Protein AF-A0AAW0KMW0-F1 (afdb_monomer_lite)

pLDDT: mean 71.82, std 16.46, range [33.81, 89.88]

Secondary structure (DSSP, 8-state):
--TTHHHHHHHHHHHHHTSSS-------SS-----SEEEE---S-------S-GGGS-S---SEEEES-SS----SS------HHHHGGG--TTT-TTPPPPP-EEETTTEEE----

Organism: Quercus suber (NCBI:txid58331)

Structure (mmCIF, N/CA/C/O backbone):
data_AF-A0AAW0KMW0-F1
#
_entry.id   AF-A0AAW0KMW0-F1
#
loop_
_atom_site.group_PDB
_atom_site.id
_atom_site.type_symbol
_atom_site.label_atom_id
_atom_site.label_alt_id
_atom_site.label_comp_id
_atom_site.label_asym_id
_atom_site.label_entity_id
_atom_site.label_seq_id
_atom_site.pdbx_PDB_ins_code
_atom_site.Cartn_x
_atom_site.Cartn_y
_atom_site.Cartn_z
_atom_site.occupancy
_atom_site.B_iso_or_equiv
_atom_site.auth_seq_id
_atom_site.auth_comp_id
_atom_site.auth_asym_id
_atom_site.auth_atom_id
_atom_site.pdbx_PDB_model_num
ATOM 1 N N . MET A 1 1 ? 1.290 14.635 -15.127 1.00 43.41 1 MET A N 1
ATOM 2 C CA . MET A 1 1 ? 1.209 13.359 -14.383 1.00 43.41 1 MET A CA 1
ATOM 3 C C . MET A 1 1 ? 1.533 13.686 -12.934 1.00 43.41 1 MET A C 1
ATOM 5 O O . MET A 1 1 ? 2.589 14.258 -12.697 1.00 43.41 1 MET A O 1
ATOM 9 N N . GLN A 1 2 ? 0.582 13.519 -12.017 1.00 42.81 2 GLN A N 1
ATOM 10 C CA . GLN A 1 2 ? 0.572 14.221 -10.731 1.00 42.81 2 GLN A CA 1
ATOM 11 C C . GLN A 1 2 ? 0.735 13.212 -9.587 1.00 42.81 2 GLN A C 1
ATOM 13 O O . GLN A 1 2 ? -0.156 12.417 -9.337 1.00 42.81 2 GLN A O 1
ATOM 18 N N . TRP A 1 3 ? 1.871 13.248 -8.887 1.00 53.56 3 TRP A N 1
ATOM 19 C CA . TRP A 1 3 ? 2.194 12.393 -7.730 1.00 53.56 3 TRP A CA 1
ATOM 20 C C . TRP A 1 3 ? 1.376 12.722 -6.460 1.00 53.56 3 TRP A C 1
ATOM 22 O O . TRP A 1 3 ? 1.788 12.377 -5.357 1.00 53.56 3 TRP A O 1
ATOM 32 N N . GLN A 1 4 ? 0.259 13.449 -6.583 1.00 59.28 4 GLN A N 1
ATOM 33 C CA . GLN A 1 4 ? -0.483 14.008 -5.441 1.00 59.28 4 GLN A CA 1
ATOM 34 C C . GLN A 1 4 ? -1.456 13.008 -4.803 1.00 59.28 4 GLN A C 1
ATOM 36 O O . GLN A 1 4 ? -1.886 13.223 -3.672 1.00 59.28 4 GLN A O 1
ATOM 41 N N . ASP A 1 5 ? -1.751 11.892 -5.474 1.00 73.31 5 ASP A N 1
ATOM 42 C CA . ASP A 1 5 ? -2.732 10.916 -4.986 1.00 73.31 5 ASP A CA 1
ATOM 43 C C . ASP A 1 5 ? -2.263 10.218 -3.701 1.00 73.31 5 ASP A C 1
ATOM 45 O O . ASP A 1 5 ? -3.065 9.947 -2.809 1.00 73.31 5 ASP A O 1
ATOM 49 N N . ILE A 1 6 ? -0.951 9.993 -3.560 1.00 81.56 6 ILE A N 1
ATOM 50 C CA . ILE A 1 6 ? -0.343 9.290 -2.420 1.00 81.56 6 ILE A CA 1
ATOM 51 C C . ILE A 1 6 ? -0.732 9.897 -1.063 1.00 81.56 6 ILE A C 1
ATOM 53 O O . ILE A 1 6 ? -0.955 9.168 -0.096 1.00 81.56 6 ILE A O 1
ATOM 57 N N . GLU A 1 7 ? -0.851 11.222 -0.986 1.00 84.62 7 GLU A N 1
ATOM 58 C CA . GLU A 1 7 ? -1.141 11.914 0.269 1.00 84.62 7 GLU A CA 1
ATOM 59 C C . GLU A 1 7 ? -2.607 11.756 0.681 1.00 84.62 7 GLU A C 1
ATOM 61 O O . GLU A 1 7 ? -2.915 11.646 1.871 1.00 84.62 7 GLU A O 1
ATOM 66 N N . ALA A 1 8 ? -3.512 11.639 -0.295 1.00 86.19 8 ALA A N 1
ATOM 67 C CA . ALA A 1 8 ? -4.909 11.317 -0.036 1.00 86.19 8 ALA A CA 1
ATOM 68 C C . ALA A 1 8 ? -5.046 9.903 0.550 1.00 86.19 8 ALA A C 1
ATOM 70 O O . ALA A 1 8 ? -5.760 9.722 1.537 1.00 86.19 8 ALA A O 1
ATOM 71 N N . PHE A 1 9 ? -4.306 8.922 0.016 1.00 84.88 9 PHE A N 1
ATOM 72 C CA . PHE A 1 9 ? -4.285 7.558 0.557 1.00 84.88 9 PHE A CA 1
ATOM 73 C C . PHE A 1 9 ? -3.720 7.503 1.982 1.00 84.88 9 PHE A C 1
ATOM 75 O O . PHE A 1 9 ? -4.321 6.870 2.850 1.00 84.88 9 PHE A O 1
ATOM 82 N N . ARG A 1 10 ? -2.611 8.206 2.255 1.00 87.19 10 ARG A N 1
ATOM 83 C CA . ARG A 1 10 ? -2.026 8.298 3.608 1.00 87.19 10 ARG A CA 1
ATOM 84 C C . ARG A 1 10 ? -2.982 8.947 4.600 1.00 87.19 10 ARG A C 1
ATOM 86 O O . ARG A 1 10 ? -3.183 8.429 5.696 1.00 87.19 10 ARG A O 1
ATOM 93 N N . THR A 1 11 ? -3.603 10.055 4.203 1.00 89.44 11 THR A N 1
ATOM 94 C CA . THR A 1 11 ? -4.569 10.771 5.042 1.00 89.44 11 THR A CA 1
ATOM 95 C C . THR A 1 11 ? -5.793 9.909 5.339 1.00 89.44 11 THR A C 1
ATOM 97 O O . THR A 1 11 ? -6.242 9.854 6.484 1.00 89.44 11 THR A O 1
ATOM 100 N N . ALA A 1 12 ? -6.328 9.218 4.330 1.00 89.38 12 ALA A N 1
ATOM 101 C CA . ALA A 1 12 ? -7.461 8.316 4.498 1.00 89.38 12 ALA A CA 1
ATOM 102 C C . ALA A 1 12 ? -7.120 7.147 5.433 1.00 89.38 12 ALA A C 1
ATOM 104 O O . ALA A 1 12 ? -7.901 6.850 6.336 1.00 89.38 12 ALA A O 1
ATOM 105 N N . TRP A 1 13 ? -5.936 6.542 5.279 1.00 89.88 13 TRP A N 1
ATOM 106 C CA . TRP A 1 13 ? -5.471 5.479 6.171 1.00 89.88 13 TRP A CA 1
ATOM 107 C C . TRP A 1 13 ? -5.318 5.958 7.609 1.00 89.88 13 TRP A C 1
ATOM 109 O O . TRP A 1 13 ? -5.844 5.327 8.518 1.00 89.88 13 TRP A O 1
ATOM 119 N N . LYS A 1 14 ? -4.664 7.106 7.823 1.00 88.69 14 LYS A N 1
ATOM 120 C CA . LYS A 1 14 ? -4.492 7.690 9.158 1.00 88.69 14 LYS A CA 1
ATOM 121 C C . LYS A 1 14 ? -5.836 7.895 9.858 1.00 88.69 14 LYS A C 1
ATOM 123 O O . LYS A 1 14 ? -5.998 7.462 10.991 1.00 88.69 14 LYS A O 1
ATOM 128 N N . LYS A 1 15 ? -6.818 8.482 9.167 1.00 89.44 15 LYS A N 1
ATOM 129 C CA . LYS A 1 15 ? -8.168 8.679 9.720 1.00 89.44 15 LYS A CA 1
ATOM 130 C C . LYS A 1 15 ? -8.869 7.363 10.037 1.00 89.44 15 LYS A C 1
ATOM 132 O O . LYS A 1 15 ? -9.544 7.269 11.059 1.00 89.44 15 LYS A O 1
ATOM 137 N N . ALA A 1 16 ? -8.717 6.357 9.177 1.00 87.31 16 ALA A N 1
ATOM 138 C CA . ALA A 1 16 ? -9.262 5.032 9.445 1.00 87.31 16 ALA A CA 1
ATOM 139 C C . ALA A 1 16 ? -8.612 4.403 10.684 1.00 87.31 16 ALA A C 1
ATOM 141 O O . ALA A 1 16 ? -9.299 3.813 11.508 1.00 87.31 16 ALA A O 1
ATOM 142 N N . CYS A 1 17 ? -7.309 4.605 10.846 1.00 84.69 17 CYS A N 1
ATOM 143 C CA . CYS A 1 17 ? -6.532 4.095 11.963 1.00 84.69 17 CYS A CA 1
ATOM 144 C C . CYS A 1 17 ? -6.852 4.815 13.287 1.00 84.69 17 CYS A C 1
ATOM 146 O O . CYS A 1 17 ? -6.802 4.208 14.341 1.00 84.69 17 CYS A O 1
ATOM 148 N N . GLU A 1 18 ? -7.234 6.093 13.250 1.00 85.69 18 GLU A N 1
ATOM 149 C CA . GLU A 1 18 ? -7.681 6.859 14.427 1.00 85.69 18 GLU A CA 1
ATOM 150 C C . GLU A 1 18 ? -9.153 6.600 14.800 1.00 85.69 18 GLU A C 1
ATOM 152 O O . GLU A 1 18 ? -9.634 7.069 15.833 1.00 85.69 18 GLU A O 1
ATOM 157 N N . SER A 1 19 ? -9.893 5.881 13.955 1.00 85.38 19 SER A N 1
ATOM 158 C CA . SER A 1 19 ? -11.307 5.591 14.178 1.00 85.38 19 SER A CA 1
ATOM 159 C C . SER A 1 19 ? -11.492 4.359 15.065 1.00 85.38 19 SER A C 1
ATOM 161 O O . SER A 1 19 ? -10.663 3.451 15.107 1.00 85.38 19 SER A O 1
ATOM 163 N N . SER A 1 20 ? -12.612 4.310 15.782 1.00 81.69 20 SER A N 1
ATOM 164 C CA . SER A 1 20 ? -12.999 3.145 16.573 1.00 81.69 20 SER A CA 1
ATOM 165 C C . SER A 1 20 ? -13.891 2.195 15.768 1.00 81.69 20 SER A C 1
ATOM 167 O O . SER A 1 20 ? -14.747 2.619 14.991 1.00 81.69 20 SER A O 1
ATOM 169 N N . GLY A 1 21 ? -13.720 0.890 15.989 1.00 79.75 21 GLY A N 1
ATOM 170 C CA . GLY A 1 21 ? -14.528 -0.146 15.343 1.00 79.75 21 GLY A CA 1
ATOM 171 C C . GLY A 1 21 ? -14.083 -0.492 13.918 1.00 79.75 21 GLY A C 1
ATOM 172 O O . GLY A 1 21 ? -12.938 -0.271 13.533 1.00 79.75 21 GLY A O 1
ATOM 173 N N . SER A 1 22 ? -14.987 -1.105 13.151 1.00 81.06 22 SER A N 1
ATOM 174 C CA . SER A 1 22 ? -14.722 -1.505 11.765 1.00 81.06 22 SER A CA 1
ATOM 175 C C . SER A 1 22 ? -14.829 -0.300 10.829 1.00 81.06 22 SER A C 1
ATOM 177 O O . SER A 1 22 ? -15.840 0.404 10.835 1.00 81.06 22 SER A O 1
ATOM 179 N N . VAL A 1 23 ? -13.794 -0.075 10.017 1.00 85.12 23 VAL A N 1
ATOM 180 C CA . VAL A 1 23 ? -13.708 1.060 9.091 1.00 85.12 23 VAL A CA 1
ATOM 181 C C . VAL A 1 23 ? -13.534 0.565 7.665 1.00 85.12 23 VAL A C 1
ATOM 183 O O . VAL A 1 23 ? -12.687 -0.282 7.392 1.00 85.12 23 VAL A O 1
ATOM 186 N N . ASN A 1 24 ? -14.293 1.158 6.743 1.00 85.44 24 ASN A N 1
ATOM 187 C CA . ASN A 1 24 ? -14.159 0.918 5.311 1.00 85.44 24 ASN A CA 1
ATOM 188 C C . ASN A 1 24 ? -13.488 2.118 4.636 1.00 85.44 24 ASN A C 1
ATOM 190 O O . ASN A 1 24 ? -14.037 3.221 4.633 1.00 85.44 24 ASN A O 1
ATOM 194 N N . LEU A 1 25 ? -12.326 1.893 4.022 1.00 86.06 25 LEU A N 1
ATOM 195 C CA . LEU A 1 25 ? -11.663 2.870 3.160 1.00 86.06 25 LEU A CA 1
ATOM 196 C C . LEU A 1 25 ? -12.031 2.567 1.704 1.00 86.06 25 LEU A C 1
ATOM 198 O O . LEU A 1 25 ? -11.581 1.576 1.132 1.00 86.06 25 LEU A O 1
ATOM 202 N N . LEU A 1 26 ? -12.868 3.418 1.109 1.00 87.38 26 LEU A N 1
ATOM 203 C CA . LEU A 1 26 ? -13.301 3.270 -0.278 1.00 87.38 26 LEU A CA 1
ATOM 204 C C . LEU A 1 26 ? -12.348 4.006 -1.222 1.00 87.38 26 LEU A C 1
ATOM 206 O O . LEU A 1 26 ? -12.114 5.203 -1.061 1.00 87.38 26 LEU A O 1
ATOM 210 N N . ILE A 1 27 ? -11.865 3.305 -2.247 1.00 85.81 27 ILE A N 1
ATOM 211 C CA . ILE A 1 27 ? -11.132 3.901 -3.368 1.00 85.81 27 ILE A CA 1
ATOM 212 C C . ILE A 1 27 ? -12.135 4.109 -4.510 1.00 85.81 27 ILE A C 1
ATOM 214 O O . ILE A 1 27 ? -12.663 3.121 -5.031 1.00 85.81 27 ILE A O 1
ATOM 218 N N . PRO A 1 28 ? -12.449 5.359 -4.896 1.00 88.56 28 PRO A N 1
ATOM 219 C CA . PRO A 1 28 ? -13.352 5.616 -6.009 1.00 88.56 28 PRO A CA 1
ATOM 220 C C . PRO A 1 28 ? -12.809 5.057 -7.327 1.00 88.56 28 PRO A C 1
ATOM 222 O O . PRO A 1 28 ? -11.613 4.821 -7.489 1.00 88.56 28 PRO A O 1
ATOM 225 N N . LYS A 1 29 ? -13.695 4.874 -8.310 1.00 86.19 29 LYS A N 1
ATOM 226 C CA . LYS A 1 29 ? -13.280 4.477 -9.657 1.00 86.19 29 LYS A CA 1
ATOM 227 C C . LYS A 1 29 ? -12.378 5.560 -10.256 1.00 86.19 29 LYS A C 1
ATOM 229 O O . LYS A 1 29 ? -12.810 6.697 -10.429 1.00 86.19 29 LYS A O 1
ATOM 234 N N . GLY A 1 30 ? -11.164 5.178 -10.632 1.00 85.81 30 GLY A N 1
ATOM 235 C CA . GLY A 1 30 ? -10.182 6.072 -11.229 1.00 85.81 30 GLY A CA 1
ATOM 236 C C . GLY A 1 30 ? -8.855 5.366 -11.477 1.00 85.81 30 GLY A C 1
ATOM 237 O O . GLY A 1 30 ? -8.685 4.198 -11.129 1.00 85.81 30 GLY A O 1
ATOM 238 N N . THR A 1 31 ? -7.919 6.088 -12.085 1.00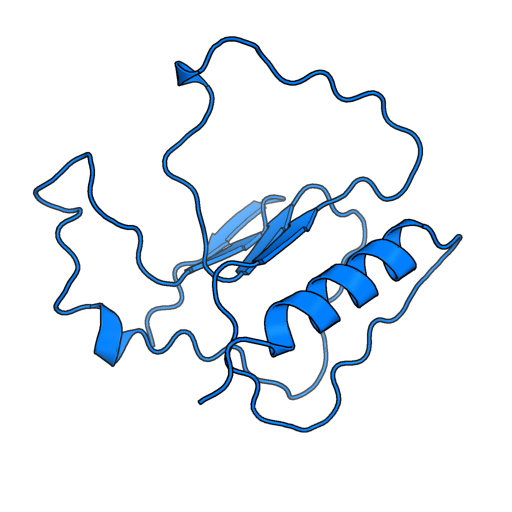 83.69 31 THR A N 1
ATOM 239 C CA . THR A 1 31 ? -6.529 5.654 -12.240 1.00 83.69 31 THR A CA 1
ATOM 240 C C . THR A 1 31 ? -5.663 6.581 -11.406 1.00 83.69 31 THR A C 1
ATOM 242 O O . THR A 1 31 ? -5.622 7.779 -11.675 1.00 83.69 31 THR A O 1
ATOM 245 N N . TYR A 1 32 ? -4.986 6.019 -10.409 1.00 81.88 32 TYR A N 1
ATOM 246 C CA . TYR A 1 32 ? -4.164 6.761 -9.457 1.00 81.88 32 TYR A CA 1
ATOM 247 C C . TYR A 1 32 ? -2.716 6.312 -9.602 1.00 81.88 32 TYR A C 1
ATOM 249 O O . TYR A 1 32 ? -2.428 5.116 -9.527 1.00 81.88 32 TYR A O 1
ATOM 257 N N . LEU A 1 33 ? -1.804 7.258 -9.820 1.00 78.06 33 LEU A N 1
ATOM 258 C CA . LEU A 1 33 ? -0.377 6.956 -9.891 1.00 78.06 33 LEU A CA 1
ATOM 259 C C . LEU A 1 33 ? 0.246 7.226 -8.523 1.00 78.06 33 LEU A C 1
ATOM 261 O O . LEU A 1 33 ? 0.475 8.375 -8.148 1.00 78.06 33 LEU A O 1
ATOM 265 N N . ILE A 1 34 ? 0.532 6.156 -7.787 1.00 78.56 34 ILE A N 1
ATOM 266 C CA . ILE A 1 34 ? 1.130 6.237 -6.454 1.00 78.56 34 ILE A CA 1
ATOM 267 C C . ILE A 1 34 ? 2.551 5.681 -6.454 1.00 78.56 34 ILE A C 1
ATOM 269 O O . ILE A 1 34 ? 2.857 4.704 -7.137 1.00 78.56 34 ILE A O 1
ATOM 273 N N . GLY A 1 35 ? 3.425 6.326 -5.683 1.00 75.81 35 GLY A N 1
ATOM 274 C CA . GLY A 1 35 ? 4.731 5.777 -5.326 1.00 75.81 35 GLY A CA 1
ATOM 275 C C . GLY A 1 35 ? 4.626 4.829 -4.131 1.00 75.81 35 GLY A C 1
ATOM 276 O O . GLY A 1 35 ? 3.554 4.313 -3.832 1.00 75.81 35 GLY A O 1
ATOM 277 N N . HIS A 1 36 ? 5.740 4.646 -3.426 1.00 79.75 36 HIS A N 1
ATOM 278 C CA . HIS A 1 36 ? 5.808 3.849 -2.201 1.00 79.75 36 HIS A CA 1
ATOM 279 C C . HIS A 1 36 ? 4.770 4.290 -1.148 1.00 79.75 36 HIS A C 1
ATOM 281 O O . HIS A 1 36 ? 4.774 5.450 -0.707 1.00 79.75 36 HIS A O 1
ATOM 287 N N . ILE A 1 37 ? 3.925 3.352 -0.709 1.00 80.12 37 ILE A N 1
ATOM 288 C CA . ILE A 1 37 ? 2.980 3.537 0.396 1.00 80.12 37 ILE A CA 1
ATOM 289 C C . ILE A 1 37 ? 3.032 2.385 1.393 1.00 80.12 37 ILE A C 1
ATOM 291 O O . ILE A 1 37 ? 3.103 1.219 1.016 1.00 80.12 37 ILE A O 1
ATOM 295 N N . GLN A 1 38 ? 2.915 2.736 2.673 1.00 84.06 38 GLN A N 1
ATOM 296 C CA . GLN A 1 38 ? 2.778 1.782 3.763 1.00 84.06 38 GLN A CA 1
ATOM 297 C C . GLN A 1 38 ? 1.486 2.065 4.527 1.00 84.06 38 GLN A C 1
ATOM 299 O O . GLN A 1 38 ? 1.240 3.184 4.981 1.00 84.06 38 GLN A O 1
ATOM 304 N N . PHE A 1 39 ? 0.673 1.029 4.658 1.00 84.69 39 PHE A N 1
ATOM 305 C CA . PHE A 1 39 ? -0.542 0.969 5.446 1.00 84.69 39 PHE A CA 1
ATOM 306 C C . PHE A 1 39 ? -0.233 0.142 6.693 1.00 84.69 39 PHE A C 1
ATOM 308 O O . PHE A 1 39 ? -0.334 -1.087 6.693 1.00 84.69 39 PHE A O 1
ATOM 315 N N . THR A 1 40 ? 0.240 0.817 7.739 1.00 82.56 40 THR A N 1
ATOM 316 C CA . THR A 1 40 ? 0.712 0.165 8.962 1.00 82.56 40 THR A CA 1
ATOM 317 C C . THR A 1 40 ? -0.298 0.273 10.097 1.00 82.56 40 THR A C 1
ATOM 319 O O . THR A 1 40 ? -0.958 1.301 10.265 1.00 82.56 40 THR A O 1
ATOM 322 N N . GLY A 1 41 ? -0.414 -0.809 10.864 1.00 76.06 41 GLY A N 1
ATOM 323 C CA . GLY A 1 41 ? -1.001 -0.844 12.199 1.00 76.06 41 GLY A CA 1
ATOM 324 C C . GLY A 1 41 ? 0.082 -1.044 13.276 1.00 76.06 41 GLY A C 1
ATOM 325 O O . GLY A 1 41 ? 1.274 -0.957 12.970 1.00 76.06 41 GLY A O 1
ATOM 326 N N . PRO A 1 42 ? -0.300 -1.320 14.537 1.00 73.00 42 PRO A N 1
ATOM 327 C CA . PRO A 1 42 ? -1.673 -1.443 15.028 1.00 73.00 42 PRO A CA 1
ATOM 328 C C . PRO A 1 42 ? -2.400 -0.094 15.065 1.00 73.00 42 PRO A C 1
ATOM 330 O O . PRO A 1 42 ? -1.806 0.936 15.374 1.00 73.00 42 PRO A O 1
ATOM 333 N N . CYS A 1 43 ? -3.707 -0.110 14.799 1.00 71.75 43 CYS A N 1
ATOM 334 C CA . CYS A 1 43 ? -4.535 1.094 14.740 1.00 71.75 43 CYS A CA 1
ATOM 335 C C . CYS A 1 43 ? -5.127 1.545 16.082 1.00 71.75 43 CYS A C 1
ATOM 337 O O . CYS A 1 43 ? -6.174 2.159 16.080 1.00 71.75 43 CYS A O 1
ATOM 339 N N . ASN A 1 44 ? -4.491 1.249 17.228 1.00 64.31 44 ASN A N 1
ATOM 340 C CA . ASN A 1 44 ? -4.733 1.913 18.526 1.00 64.31 44 ASN A CA 1
ATOM 341 C C . ASN A 1 44 ? -3.703 1.476 19.604 1.00 64.31 44 ASN A C 1
ATOM 343 O O . ASN A 1 44 ? -3.259 0.331 19.614 1.00 64.31 44 ASN A O 1
ATOM 347 N N . ASN A 1 45 ? -3.337 2.416 20.497 1.00 48.75 45 ASN A N 1
ATOM 348 C CA . ASN A 1 45 ? -2.506 2.346 21.725 1.00 48.75 45 ASN A CA 1
ATOM 349 C C . ASN A 1 45 ? -1.496 1.188 21.901 1.00 48.75 45 ASN A C 1
ATOM 351 O O . ASN A 1 45 ? -1.597 0.390 22.833 1.00 48.75 45 ASN A O 1
ATOM 355 N N . GLY A 1 46 ? -0.426 1.192 21.103 1.00 45.59 46 GLY A N 1
ATOM 356 C CA . GLY A 1 46 ? 0.810 0.462 21.401 1.00 45.59 46 GLY A CA 1
ATOM 357 C C . GLY A 1 46 ? 2.010 1.410 21.443 1.00 45.59 46 GLY A C 1
ATOM 358 O O . GLY A 1 46 ? 2.248 2.144 20.488 1.00 45.59 46 GLY A O 1
ATOM 359 N N . TYR A 1 47 ? 2.779 1.408 22.537 1.00 39.06 47 TYR A N 1
ATOM 360 C CA . TYR A 1 47 ? 4.069 2.104 22.594 1.00 39.06 47 TYR A CA 1
ATOM 361 C C . TYR A 1 47 ? 5.125 1.264 21.871 1.00 39.06 47 TYR A C 1
ATOM 363 O O . TYR A 1 47 ? 5.595 0.250 22.388 1.00 39.06 47 TYR A O 1
ATOM 371 N N . LEU A 1 48 ? 5.487 1.694 20.664 1.00 35.84 48 LEU A N 1
ATOM 372 C CA . LEU A 1 48 ? 6.526 1.084 19.840 1.00 35.84 48 LEU A CA 1
ATOM 373 C C . LEU A 1 48 ? 7.784 1.949 19.914 1.00 35.84 48 LEU A C 1
ATOM 375 O O . LEU A 1 48 ? 7.796 3.097 19.472 1.00 35.84 48 LEU A O 1
ATOM 379 N N . LYS A 1 49 ? 8.854 1.394 20.487 1.00 34.62 49 LYS A N 1
ATOM 380 C CA . LYS A 1 49 ? 10.166 2.038 20.533 1.00 34.62 49 LYS A CA 1
ATOM 381 C C . LYS A 1 49 ? 11.034 1.460 19.426 1.00 34.62 49 LYS A C 1
ATOM 383 O O . LYS A 1 49 ? 11.386 0.283 19.458 1.00 34.62 49 LYS A O 1
ATOM 388 N N . ALA A 1 50 ? 11.356 2.298 18.448 1.00 33.84 50 ALA A N 1
ATOM 38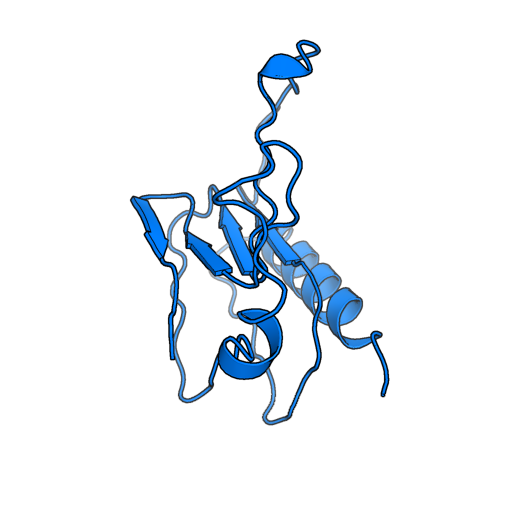9 C CA . ALA A 1 50 ? 12.245 1.940 17.359 1.00 33.84 50 ALA A CA 1
ATOM 390 C C . ALA A 1 50 ? 13.637 1.592 17.913 1.00 33.84 50 ALA A C 1
ATOM 392 O O . ALA A 1 50 ? 14.149 2.265 18.813 1.00 33.84 50 ALA A O 1
ATOM 393 N N . THR A 1 51 ? 14.245 0.530 17.392 1.00 39.25 51 THR A N 1
ATOM 394 C CA . THR A 1 51 ? 15.629 0.193 17.732 1.00 39.25 51 THR A CA 1
ATOM 395 C C . THR A 1 51 ? 16.575 1.260 17.173 1.00 39.25 51 THR A C 1
ATOM 397 O O . THR A 1 51 ? 16.391 1.729 16.048 1.00 39.25 51 THR A O 1
ATOM 400 N N . THR A 1 52 ? 17.590 1.649 17.950 1.00 43.62 52 THR A N 1
ATOM 401 C CA . THR A 1 52 ? 18.669 2.553 17.504 1.00 43.62 52 THR A CA 1
ATOM 402 C C . THR A 1 52 ? 19.737 1.831 16.684 1.00 43.62 52 THR A C 1
ATOM 404 O O . THR A 1 52 ? 20.663 2.457 16.178 1.00 43.62 52 THR A O 1
ATOM 407 N N . ASP A 1 53 ? 19.629 0.510 16.567 1.00 50.59 53 ASP A N 1
ATOM 408 C CA . ASP A 1 53 ? 20.496 -0.308 15.733 1.00 50.59 53 ASP A CA 1
ATOM 409 C C . ASP A 1 53 ? 20.031 -0.240 14.272 1.00 50.59 53 ASP A C 1
ATOM 411 O O . ASP A 1 53 ? 19.071 -0.900 13.870 1.00 50.59 53 ASP A O 1
ATOM 415 N N . LEU A 1 54 ? 20.720 0.585 13.481 1.00 43.41 54 LEU A N 1
ATOM 416 C CA . LEU A 1 54 ? 20.395 0.837 12.076 1.00 43.41 54 LEU A CA 1
ATOM 417 C C . LEU A 1 54 ? 20.602 -0.390 11.168 1.00 43.41 54 LEU A C 1
ATOM 419 O O . LEU A 1 54 ? 20.056 -0.414 10.071 1.00 43.41 54 LEU A O 1
ATOM 423 N N . SER A 1 55 ? 21.300 -1.438 11.627 1.00 52.47 55 SER A N 1
ATOM 424 C CA . SER A 1 55 ? 21.453 -2.704 10.887 1.00 52.47 55 SER A CA 1
ATOM 425 C C . SER A 1 55 ? 20.184 -3.568 10.874 1.00 52.47 55 SER A C 1
ATOM 427 O O . SER A 1 55 ? 20.078 -4.524 10.108 1.00 52.47 55 SER A O 1
ATOM 429 N N . LYS A 1 56 ? 19.209 -3.239 11.733 1.00 43.66 56 LYS A N 1
ATOM 430 C CA . LYS A 1 56 ? 17.933 -3.958 11.877 1.00 43.66 56 LYS A CA 1
ATOM 431 C C . LYS A 1 56 ? 16.880 -3.519 10.860 1.00 43.66 56 LYS A C 1
ATOM 433 O O . LYS A 1 56 ? 15.846 -4.17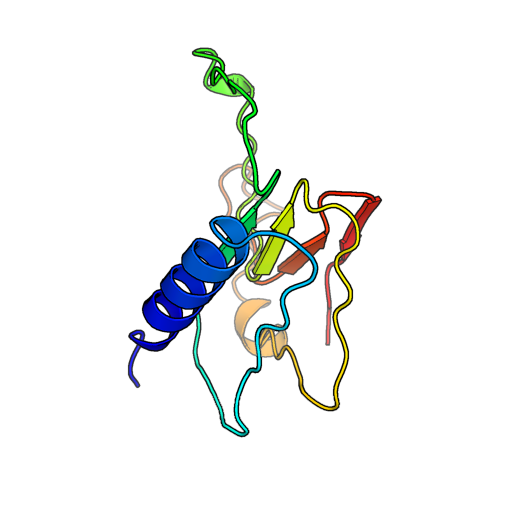3 10.746 1.00 43.66 56 LYS A O 1
ATOM 438 N N . TYR A 1 57 ? 17.126 -2.422 10.152 1.00 44.56 57 TYR A N 1
ATOM 439 C CA . TYR A 1 57 ? 16.283 -1.954 9.060 1.00 44.56 57 TYR A CA 1
ATOM 440 C C . TYR A 1 57 ? 16.802 -2.588 7.764 1.00 44.56 57 TYR A C 1
ATOM 442 O O . TYR A 1 57 ? 17.960 -2.402 7.401 1.00 44.56 57 TYR A O 1
ATOM 450 N N . GLY A 1 58 ? 15.967 -3.384 7.092 1.00 53.34 58 GLY A N 1
ATOM 451 C CA . GLY A 1 58 ? 16.300 -3.965 5.787 1.00 53.34 58 GLY A CA 1
ATOM 452 C C . GLY A 1 58 ? 16.063 -2.989 4.627 1.00 53.34 58 GLY A C 1
ATOM 453 O O . GLY A 1 58 ? 15.431 -1.951 4.799 1.00 53.34 58 GLY A O 1
ATOM 454 N N . PHE A 1 59 ? 16.488 -3.369 3.417 1.00 55.25 59 PHE A N 1
ATOM 455 C CA . PHE A 1 59 ? 16.244 -2.654 2.146 1.00 55.25 59 PHE A CA 1
ATOM 456 C C . PHE A 1 59 ? 14.766 -2.654 1.688 1.00 55.25 59 PHE A C 1
ATOM 458 O O . PHE A 1 59 ? 14.472 -2.449 0.514 1.00 55.25 59 PHE A O 1
ATOM 465 N N . SER A 1 60 ? 13.810 -2.930 2.576 1.00 56.97 60 SER A N 1
ATOM 466 C CA . SER A 1 60 ? 12.416 -3.186 2.221 1.00 56.97 60 SER A CA 1
ATOM 467 C C . SER A 1 60 ? 11.625 -1.889 2.071 1.00 56.97 60 SER A C 1
ATOM 469 O O . SER A 1 60 ? 11.162 -1.312 3.052 1.0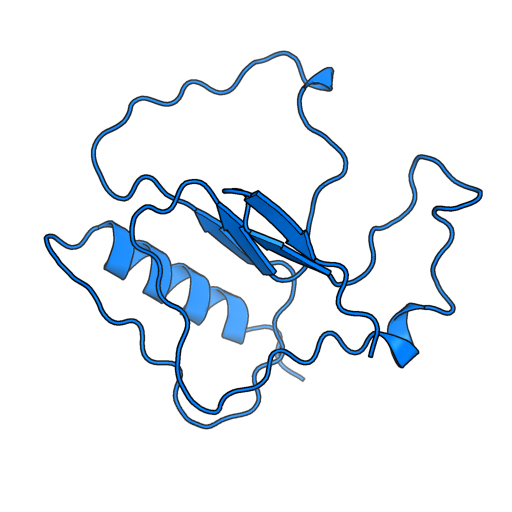0 56.97 60 SER A O 1
ATOM 471 N N . ALA A 1 61 ? 11.436 -1.467 0.828 1.00 57.69 61 ALA A N 1
ATOM 472 C CA . ALA A 1 61 ? 10.418 -0.498 0.456 1.00 57.69 61 ALA A CA 1
ATOM 473 C C . ALA A 1 61 ? 9.578 -1.116 -0.669 1.00 57.69 61 ALA A C 1
ATOM 475 O O . ALA A 1 61 ? 9.828 -0.882 -1.851 1.00 57.69 61 ALA A O 1
ATOM 476 N N . GLY A 1 62 ? 8.632 -1.987 -0.304 1.00 62.03 62 GLY A N 1
ATOM 477 C CA . GLY A 1 62 ? 7.651 -2.508 -1.258 1.00 62.03 62 GLY A CA 1
ATOM 478 C C . GLY A 1 62 ? 6.791 -1.364 -1.795 1.00 62.03 62 GLY A C 1
ATOM 479 O O . GLY A 1 62 ? 6.501 -0.419 -1.079 1.00 62.03 62 GLY A O 1
ATOM 480 N N . TRP A 1 63 ? 6.362 -1.411 -3.053 1.00 69.38 63 TRP A N 1
ATOM 481 C CA . TRP A 1 63 ? 5.542 -0.344 -3.644 1.00 69.38 63 TRP A CA 1
ATOM 482 C C . TRP A 1 63 ? 4.245 -0.096 -2.863 1.00 69.38 63 TRP A C 1
ATOM 484 O O . TRP A 1 63 ? 3.908 1.057 -2.593 1.00 69.38 63 TRP A O 1
ATOM 494 N N . VAL A 1 64 ? 3.569 -1.169 -2.449 1.00 76.38 64 VAL A N 1
ATOM 495 C CA . VAL A 1 64 ? 2.420 -1.115 -1.538 1.00 76.38 64 VAL A CA 1
ATOM 496 C C . VAL A 1 64 ? 2.644 -2.112 -0.415 1.00 76.38 64 VAL A C 1
ATOM 498 O O . VAL A 1 64 ? 2.806 -3.305 -0.669 1.00 76.38 64 VAL A O 1
ATOM 501 N N . GLU A 1 65 ? 2.618 -1.642 0.823 1.00 83.31 65 GLU A N 1
ATOM 502 C CA . GLU A 1 65 ? 2.811 -2.479 2.001 1.00 83.31 65 GLU A CA 1
ATOM 503 C C . GLU A 1 65 ? 1.615 -2.393 2.946 1.00 83.31 65 GLU A C 1
ATOM 505 O O . GLU A 1 65 ? 1.151 -1.303 3.269 1.00 83.31 65 GLU A O 1
ATOM 510 N N . PHE A 1 66 ? 1.152 -3.542 3.431 1.00 82.25 66 PHE A N 1
ATOM 511 C CA . PHE A 1 66 ? 0.218 -3.649 4.546 1.00 82.25 66 PHE A CA 1
ATOM 512 C C . PHE A 1 66 ? 0.913 -4.375 5.696 1.00 82.25 66 PHE A C 1
ATOM 514 O O . PHE A 1 66 ? 1.226 -5.564 5.577 1.00 82.25 66 PHE A O 1
ATOM 521 N N . GLY A 1 67 ? 1.174 -3.675 6.800 1.00 81.62 67 GLY A N 1
ATOM 522 C CA . GLY A 1 67 ? 1.999 -4.195 7.892 1.00 81.62 67 GLY A CA 1
ATOM 523 C C . GLY A 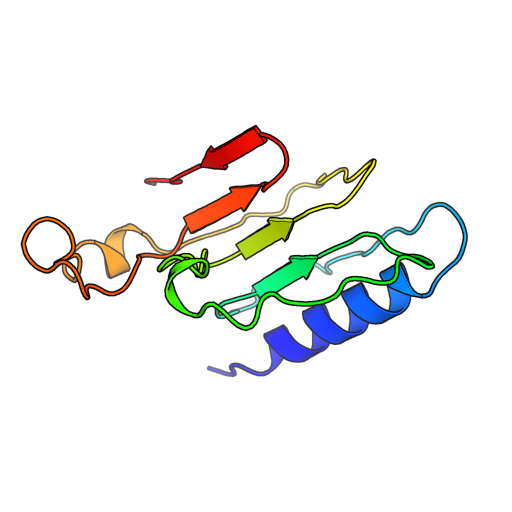1 67 ? 1.339 -4.081 9.256 1.00 81.62 67 GLY A C 1
ATOM 524 O O . GLY A 1 67 ? 0.787 -3.040 9.590 1.00 81.62 67 GLY A O 1
ATOM 525 N N . TRP A 1 68 ? 1.398 -5.152 10.054 1.00 76.75 68 TRP A N 1
ATOM 526 C CA . TRP A 1 68 ? 0.874 -5.179 11.432 1.00 76.75 68 TRP A CA 1
ATOM 527 C C . TRP A 1 68 ? -0.593 -4.719 11.559 1.00 76.75 68 TRP A C 1
ATOM 529 O O . TRP A 1 68 ? -0.988 -4.129 12.564 1.00 76.75 68 TRP A O 1
ATOM 539 N N . VAL A 1 69 ? -1.399 -4.981 10.525 1.00 77.75 69 VAL A N 1
ATOM 540 C CA . VAL A 1 69 ? -2.841 -4.706 10.505 1.00 77.75 69 VAL A CA 1
ATOM 541 C C . VAL A 1 69 ? -3.596 -5.995 10.812 1.00 77.75 69 VAL A C 1
ATOM 543 O O . VAL A 1 69 ? -3.439 -6.993 10.107 1.00 77.75 69 VAL A O 1
ATOM 546 N N . GLU A 1 70 ? -4.435 -5.972 11.842 1.00 75.44 70 GLU A N 1
ATOM 547 C CA . GLU A 1 70 ? -5.318 -7.085 12.191 1.00 75.44 70 GLU A CA 1
ATOM 548 C C . GLU A 1 70 ? -6.666 -6.947 11.469 1.00 75.44 70 GLU A C 1
ATOM 550 O O . GLU A 1 70 ? -7.225 -5.855 11.385 1.00 75.44 70 GLU A O 1
ATOM 555 N N . GLY A 1 71 ? -7.187 -8.048 10.918 1.00 77.00 71 GLY A N 1
ATOM 556 C CA . GLY A 1 71 ? -8.505 -8.061 10.271 1.00 77.00 71 GLY A CA 1
ATOM 557 C C . GLY A 1 71 ? -8.594 -7.303 8.938 1.00 77.00 71 GLY A C 1
ATOM 558 O O . GLY A 1 71 ? -9.700 -7.009 8.484 1.00 77.00 71 GLY A O 1
ATOM 559 N N . LEU A 1 72 ? -7.462 -6.992 8.289 1.00 81.94 72 LEU A N 1
ATOM 560 C CA . LEU A 1 72 ? -7.463 -6.336 6.979 1.00 81.94 72 LEU A CA 1
ATOM 561 C C . LEU A 1 72 ? -8.127 -7.224 5.922 1.00 81.94 72 LEU A C 1
ATOM 563 O O . LEU A 1 72 ? -7.698 -8.349 5.674 1.00 81.94 72 LEU A O 1
ATOM 567 N N . THR A 1 73 ? -9.117 -6.665 5.234 1.00 83.12 73 THR A N 1
ATOM 568 C CA . THR A 1 73 ? -9.765 -7.288 4.080 1.00 83.12 73 THR A CA 1
ATOM 569 C C . THR A 1 73 ? -9.651 -6.353 2.880 1.00 83.12 73 THR A C 1
ATOM 571 O O . THR A 1 73 ? -10.189 -5.249 2.902 1.00 83.12 73 THR A O 1
ATOM 574 N N . LEU A 1 74 ? -8.959 -6.791 1.824 1.00 82.88 74 LEU A N 1
ATOM 575 C CA . LEU A 1 74 ? -8.884 -6.074 0.549 1.00 82.88 74 LEU A CA 1
ATOM 576 C C . LEU A 1 74 ? -9.846 -6.727 -0.447 1.00 82.88 74 LEU A C 1
ATOM 578 O O . LEU A 1 74 ? -9.655 -7.876 -0.837 1.00 82.88 74 LEU A O 1
ATOM 582 N N . THR A 1 75 ? -10.896 -6.008 -0.836 1.00 83.25 75 THR A N 1
ATOM 583 C CA . THR A 1 75 ? -11.955 -6.512 -1.726 1.00 83.25 75 THR A CA 1
ATOM 584 C C . THR A 1 75 ? -12.343 -5.466 -2.768 1.00 83.25 75 THR A C 1
ATOM 586 O O . THR A 1 75 ? -11.938 -4.306 -2.689 1.00 83.25 75 THR A O 1
ATOM 589 N N . GLY A 1 76 ? -13.129 -5.883 -3.760 1.00 83.56 76 GLY A N 1
ATOM 590 C CA . GLY A 1 76 ? -13.576 -5.045 -4.871 1.00 83.56 76 GLY A CA 1
ATOM 591 C C . GLY A 1 76 ? -12.983 -5.480 -6.211 1.00 83.56 76 GLY A C 1
ATOM 592 O O . GLY A 1 76 ? -12.210 -6.428 -6.286 1.00 83.56 76 GLY A O 1
ATOM 593 N N . GLY A 1 77 ? -13.379 -4.787 -7.282 1.00 83.50 77 GLY A N 1
ATOM 594 C CA . GLY A 1 77 ? -12.950 -5.075 -8.660 1.00 83.50 77 GLY A CA 1
ATOM 595 C C . GLY A 1 77 ? -11.784 -4.216 -9.162 1.00 83.50 77 GLY A C 1
ATOM 596 O O . GLY A 1 77 ? -11.619 -4.075 -10.370 1.00 83.50 77 GLY A O 1
ATOM 597 N N . GLY A 1 78 ? -11.045 -3.564 -8.259 1.00 80.62 78 GLY A N 1
ATOM 598 C CA . GLY A 1 78 ? -9.896 -2.722 -8.607 1.00 80.62 78 GLY A CA 1
ATOM 599 C C . GLY A 1 78 ? -8.655 -3.531 -8.998 1.00 80.62 78 GLY A C 1
ATOM 600 O O . GLY A 1 78 ? -8.611 -4.749 -8.839 1.00 80.62 78 GLY A O 1
ATOM 601 N N . THR A 1 79 ? -7.620 -2.848 -9.488 1.00 85.31 79 THR A N 1
ATOM 602 C CA . THR A 1 79 ? -6.362 -3.475 -9.925 1.00 85.31 79 THR A CA 1
ATOM 603 C C . THR A 1 79 ? -5.165 -2.725 -9.350 1.00 85.31 79 THR A C 1
ATOM 605 O O . THR A 1 79 ? -5.093 -1.503 -9.452 1.00 85.31 79 THR A O 1
ATOM 608 N N . LEU A 1 80 ? -4.215 -3.463 -8.769 1.00 82.62 80 LEU A N 1
ATOM 609 C CA . LEU A 1 80 ? -2.887 -2.957 -8.423 1.00 82.62 80 LEU A CA 1
ATOM 610 C C . LEU A 1 80 ? -1.935 -3.255 -9.589 1.00 82.62 80 LEU A C 1
ATOM 612 O O . LEU A 1 80 ? -1.419 -4.364 -9.702 1.00 82.62 80 LEU A O 1
ATOM 616 N N . ASP A 1 81 ? -1.730 -2.278 -10.472 1.00 83.00 81 ASP A N 1
ATOM 617 C CA . ASP A 1 81 ? -0.802 -2.389 -11.605 1.00 83.00 81 ASP A CA 1
ATOM 618 C C . ASP A 1 81 ? 0.595 -1.874 -11.220 1.00 83.00 81 ASP A C 1
ATOM 620 O O . ASP A 1 81 ? 0.848 -0.668 -11.203 1.00 83.00 81 ASP A O 1
ATOM 624 N N . GLY A 1 82 ? 1.506 -2.801 -10.909 1.00 74.69 82 GLY A N 1
ATOM 625 C CA . GLY A 1 82 ? 2.891 -2.493 -10.535 1.00 74.69 82 GLY A CA 1
ATOM 626 C C . GLY A 1 82 ? 3.804 -2.099 -11.699 1.00 74.69 82 GLY A C 1
ATOM 627 O O . GLY A 1 82 ? 4.978 -1.821 -11.469 1.00 74.69 82 GLY A O 1
ATOM 628 N N . GLN A 1 83 ? 3.305 -2.090 -12.943 1.00 79.75 83 GLN A N 1
ATOM 629 C CA . GLN A 1 83 ? 4.063 -1.755 -14.156 1.00 79.75 83 GLN A CA 1
ATOM 630 C C . GLN A 1 83 ? 5.400 -2.514 -14.292 1.00 79.75 83 GLN A C 1
ATOM 632 O O . GLN A 1 83 ? 6.384 -1.974 -14.807 1.00 79.75 83 GLN A O 1
ATOM 637 N N . GLY A 1 84 ? 5.428 -3.781 -13.856 1.00 76.50 84 GLY A N 1
ATOM 638 C CA . GLY A 1 84 ? 6.633 -4.613 -13.763 1.00 76.50 84 GLY A CA 1
ATOM 639 C C . GLY A 1 84 ? 7.446 -4.656 -15.056 1.00 76.50 84 GLY A C 1
ATOM 640 O O . GLY A 1 84 ? 8.632 -4.343 -15.032 1.00 76.50 84 GLY A O 1
ATOM 641 N N . ALA A 1 85 ? 6.801 -4.910 -16.199 1.00 77.94 85 ALA A N 1
ATOM 642 C CA . ALA A 1 85 ? 7.462 -4.960 -17.506 1.00 77.94 85 ALA A CA 1
ATOM 643 C C . ALA A 1 85 ? 8.280 -3.700 -17.856 1.00 77.94 85 ALA A C 1
ATOM 645 O O . ALA A 1 85 ? 9.308 -3.798 -18.523 1.00 77.94 85 ALA A O 1
ATOM 646 N N . LYS A 1 86 ? 7.863 -2.515 -17.384 1.00 78.00 86 LYS A N 1
ATOM 647 C CA . LYS A 1 86 ? 8.627 -1.268 -17.564 1.00 78.00 86 LYS A CA 1
ATOM 648 C C . LYS A 1 86 ? 9.782 -1.136 -16.570 1.00 78.00 86 LYS A C 1
ATOM 650 O O . LYS A 1 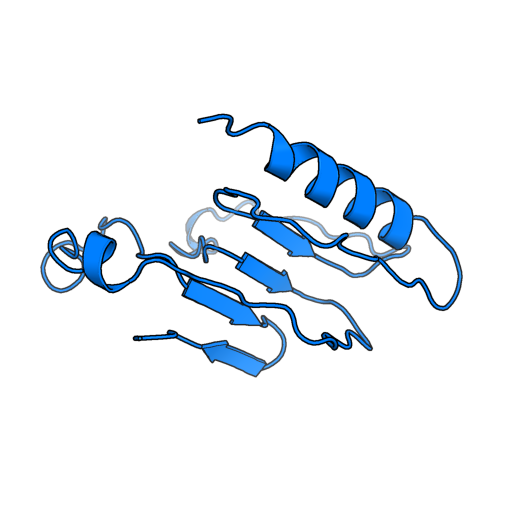86 ? 10.741 -0.435 -16.860 1.00 78.00 86 LYS A O 1
ATOM 655 N N . ALA A 1 87 ? 9.675 -1.766 -15.403 1.00 76.62 87 ALA A N 1
ATOM 656 C CA . ALA A 1 87 ? 10.642 -1.690 -14.312 1.00 76.62 87 ALA A CA 1
ATOM 657 C C . ALA A 1 87 ? 11.761 -2.746 -14.419 1.00 76.62 87 ALA A C 1
ATOM 659 O O . ALA A 1 87 ? 12.901 -2.458 -14.068 1.00 76.62 87 ALA A O 1
ATOM 660 N N . TRP A 1 88 ? 11.472 -3.950 -14.924 1.00 81.88 88 TRP A N 1
ATOM 661 C CA . TRP A 1 88 ? 12.419 -5.075 -14.947 1.00 81.88 88 TRP A CA 1
ATOM 662 C C . TRP A 1 88 ? 13.762 -4.823 -15.638 1.00 81.88 88 TRP A C 1
ATOM 664 O O . TRP A 1 88 ? 14.763 -5.303 -15.105 1.00 81.88 88 TRP A O 1
ATOM 674 N N . PRO A 1 89 ? 13.848 -4.078 -16.762 1.00 86.69 89 PRO A N 1
ATOM 675 C CA . PRO A 1 89 ? 15.137 -3.802 -17.401 1.00 86.69 89 PRO A CA 1
ATOM 676 C C . PRO A 1 89 ? 16.124 -3.039 -16.506 1.00 86.69 89 PRO A C 1
ATOM 678 O O . PRO A 1 89 ? 17.314 -3.015 -16.799 1.00 86.69 89 PRO A O 1
ATOM 681 N N . TYR A 1 90 ? 15.632 -2.416 -15.430 1.00 81.94 90 TYR A N 1
ATOM 682 C CA . TYR A 1 90 ? 16.422 -1.649 -14.470 1.00 81.94 90 TYR A CA 1
ATOM 683 C C . TYR A 1 90 ? 16.774 -2.445 -13.201 1.00 81.94 90 TYR A C 1
ATOM 685 O O . TYR A 1 90 ? 17.255 -1.855 -12.241 1.00 81.94 90 TYR A O 1
ATOM 693 N N . ASN A 1 91 ? 16.512 -3.758 -13.161 1.00 80.69 91 ASN A N 1
ATOM 694 C CA . ASN A 1 91 ? 16.835 -4.596 -12.007 1.00 80.69 91 ASN A CA 1
ATOM 695 C C . ASN A 1 91 ? 18.326 -4.963 -11.967 1.00 80.69 91 ASN A C 1
ATOM 697 O O . ASN A 1 91 ? 18.771 -5.851 -12.693 1.00 80.69 91 ASN A O 1
ATOM 701 N N . ASP A 1 92 ? 19.072 -4.328 -11.070 1.00 85.31 92 ASP A N 1
ATOM 702 C CA . ASP A 1 92 ? 20.490 -4.580 -10.796 1.00 85.31 92 ASP A CA 1
ATOM 703 C C . ASP A 1 92 ? 20.732 -5.368 -9.494 1.00 85.31 92 ASP A C 1
ATOM 705 O O . ASP A 1 92 ? 21.870 -5.737 -9.198 1.00 85.31 92 ASP A O 1
ATOM 709 N N . CYS A 1 93 ? 19.669 -5.731 -8.765 1.00 80.25 93 CYS A N 1
ATOM 710 C CA . CYS A 1 93 ? 19.738 -6.502 -7.516 1.00 80.25 93 CYS A CA 1
ATOM 711 C C . CYS A 1 93 ? 20.467 -7.850 -7.572 1.00 80.25 93 CYS A C 1
ATOM 713 O O . CYS A 1 93 ? 21.007 -8.261 -6.544 1.00 80.25 93 CYS A O 1
ATOM 715 N N . PRO A 1 94 ? 20.520 -8.574 -8.706 1.00 85.69 94 PRO A N 1
ATOM 716 C CA . PRO A 1 94 ? 21.341 -9.780 -8.787 1.00 85.69 94 PRO A CA 1
ATOM 717 C C . PRO A 1 94 ? 22.848 -9.514 -8.653 1.00 85.69 94 PRO A C 1
ATOM 719 O O . PRO A 1 94 ? 23.598 -10.435 -8.337 1.00 85.69 94 PRO A O 1
ATOM 722 N N . THR A 1 95 ? 23.298 -8.286 -8.926 1.00 88.62 95 THR A N 1
ATOM 723 C CA . THR A 1 95 ? 24.722 -7.923 -9.024 1.00 88.62 95 THR A CA 1
ATOM 724 C C . THR A 1 95 ? 25.152 -6.801 -8.080 1.00 88.62 95 THR A C 1
ATOM 726 O O . THR A 1 95 ? 26.342 -6.693 -7.796 1.00 88.62 95 THR A O 1
ATOM 729 N N . ASP A 1 96 ? 24.218 -5.989 -7.582 1.00 83.44 96 ASP A N 1
ATOM 730 C CA . ASP A 1 96 ? 24.463 -4.923 -6.609 1.00 83.44 96 ASP A CA 1
ATOM 731 C C . ASP A 1 96 ? 23.636 -5.161 -5.338 1.00 83.44 96 ASP A C 1
ATOM 733 O O . ASP A 1 96 ? 22.408 -5.247 -5.377 1.00 83.44 96 ASP A O 1
ATOM 737 N N . SER A 1 97 ? 24.309 -5.241 -4.190 1.00 79.50 97 SER A N 1
ATOM 738 C CA . SER A 1 97 ? 23.661 -5.372 -2.883 1.00 79.50 97 SER A CA 1
ATOM 739 C C . SER A 1 97 ? 22.968 -4.089 -2.408 1.00 79.50 97 SER A C 1
ATOM 741 O O . SER A 1 97 ? 22.168 -4.157 -1.478 1.00 79.50 97 SER A O 1
ATOM 743 N N . ASN A 1 98 ? 23.241 -2.942 -3.038 1.00 79.62 98 ASN A N 1
ATOM 744 C CA . ASN A 1 98 ? 22.598 -1.650 -2.774 1.00 79.62 98 ASN A CA 1
ATOM 745 C C . ASN A 1 98 ? 21.541 -1.278 -3.828 1.00 79.62 98 ASN A C 1
ATOM 747 O O . ASN A 1 98 ? 21.141 -0.112 -3.920 1.00 79.62 98 ASN A O 1
ATOM 751 N N . CYS A 1 99 ? 21.102 -2.250 -4.626 1.00 78.25 99 CYS A N 1
ATOM 752 C CA . CYS A 1 99 ? 20.120 -2.053 -5.680 1.00 78.25 99 CYS A CA 1
ATOM 753 C C . CYS A 1 99 ? 18.813 -1.413 -5.192 1.00 78.25 99 CYS A C 1
ATOM 755 O O . CYS A 1 99 ? 18.423 -1.487 -4.021 1.00 78.25 99 CYS A O 1
ATOM 757 N N . LYS A 1 100 ? 18.061 -0.845 -6.136 1.00 75.81 100 LYS A N 1
ATOM 758 C CA . LYS A 1 100 ? 16.697 -0.385 -5.865 1.00 75.81 100 LYS A CA 1
ATOM 759 C C . LYS A 1 100 ? 15.719 -1.528 -6.080 1.00 75.81 100 LYS A C 1
ATOM 761 O O . LYS A 1 100 ? 15.634 -2.084 -7.173 1.00 75.81 100 LYS A O 1
ATOM 766 N N . LEU A 1 101 ? 14.926 -1.828 -5.055 1.00 76.00 101 LEU A N 1
ATOM 767 C CA . LEU A 1 101 ? 13.848 -2.798 -5.194 1.00 76.00 101 LEU A CA 1
ATOM 768 C C . LEU A 1 101 ? 12.813 -2.323 -6.219 1.00 76.00 101 LEU A C 1
ATOM 770 O O . LEU A 1 101 ? 12.434 -1.150 -6.271 1.00 76.00 101 LEU A O 1
ATOM 774 N N . LEU A 1 102 ? 12.343 -3.272 -7.021 1.00 79.69 102 LEU A N 1
ATOM 775 C CA . LEU A 1 102 ? 11.270 -3.053 -7.978 1.00 79.69 102 LEU A CA 1
ATOM 776 C C . LEU A 1 102 ? 9.906 -2.965 -7.274 1.00 79.69 102 LEU A C 1
ATOM 778 O O . LEU A 1 102 ? 9.758 -3.456 -6.147 1.00 79.69 102 LEU A O 1
ATOM 782 N N . PRO A 1 103 ? 8.882 -2.395 -7.939 1.00 76.94 103 PRO A N 1
ATOM 783 C CA . PRO A 1 103 ? 7.545 -2.333 -7.375 1.00 76.94 103 PRO A CA 1
ATOM 784 C C . PRO A 1 103 ? 7.014 -3.717 -6.984 1.00 76.94 103 PRO A C 1
ATOM 786 O O . PRO A 1 103 ? 6.854 -4.604 -7.817 1.00 76.94 103 PRO A O 1
ATOM 789 N N . THR A 1 104 ? 6.743 -3.895 -5.695 1.00 72.56 104 THR A N 1
ATOM 790 C CA . THR A 1 104 ? 6.275 -5.151 -5.091 1.00 72.56 104 THR A CA 1
ATOM 791 C C . THR A 1 104 ? 5.142 -4.878 -4.106 1.00 72.56 104 THR A C 1
ATOM 793 O O . THR A 1 104 ? 5.095 -3.809 -3.500 1.00 72.56 104 THR A O 1
ATOM 796 N N . VAL A 1 105 ? 4.212 -5.824 -3.945 1.00 72.44 105 VAL A N 1
ATOM 797 C CA . VAL A 1 105 ? 3.122 -5.706 -2.964 1.00 72.44 105 VAL A CA 1
ATOM 798 C C . VAL A 1 105 ? 3.425 -6.624 -1.782 1.00 72.44 105 VAL A C 1
ATOM 800 O O . VAL A 1 105 ? 3.561 -7.840 -1.932 1.00 72.44 105 VAL A O 1
ATOM 803 N N . CYS A 1 106 ? 3.550 -6.045 -0.593 1.00 73.44 106 CYS A N 1
ATOM 804 C CA . CYS A 1 106 ? 3.944 -6.759 0.615 1.00 73.44 106 CYS A CA 1
ATOM 805 C C . CYS A 1 106 ? 2.817 -6.791 1.648 1.00 73.44 106 CYS A C 1
ATOM 807 O O . CYS A 1 106 ? 2.275 -5.757 2.025 1.00 73.44 106 CYS A O 1
ATOM 809 N N . PHE A 1 107 ? 2.518 -7.984 2.164 1.00 70.81 107 PHE A N 1
ATOM 810 C CA . PHE A 1 107 ? 1.666 -8.172 3.335 1.00 70.81 107 PHE A CA 1
ATOM 811 C C . PHE A 1 107 ? 2.541 -8.713 4.471 1.00 70.81 107 PHE A C 1
ATOM 813 O O . PHE A 1 107 ? 2.889 -9.898 4.504 1.00 70.81 107 PHE A O 1
ATOM 820 N N . VAL A 1 108 ? 2.924 -7.842 5.409 1.00 67.38 108 VAL A N 1
ATOM 821 C CA . VAL A 1 108 ? 3.904 -8.130 6.483 1.00 67.38 108 VAL A CA 1
ATOM 822 C C . VAL A 1 108 ? 3.296 -8.969 7.619 1.00 67.38 108 VAL A C 1
ATOM 824 O O . VAL A 1 108 ? 3.816 -9.039 8.724 1.00 67.38 108 VAL A O 1
ATOM 827 N N . THR A 1 109 ? 2.191 -9.661 7.353 1.00 55.03 109 THR A N 1
ATOM 828 C CA . THR A 1 109 ? 1.625 -10.672 8.248 1.00 55.03 109 THR A CA 1
ATOM 829 C C . THR A 1 109 ? 2.064 -12.086 7.863 1.00 55.03 109 THR A C 1
ATOM 831 O O . THR A 1 109 ? 2.226 -12.903 8.764 1.00 55.03 109 THR A O 1
ATOM 834 N N . TYR A 1 110 ? 2.336 -12.378 6.574 1.00 46.88 110 TYR A N 1
ATOM 835 C CA . TYR A 1 110 ? 2.663 -13.750 6.135 1.00 46.88 110 TYR A CA 1
ATOM 836 C C . TYR A 1 110 ? 3.610 -13.917 4.927 1.00 46.88 110 TYR A C 1
ATOM 838 O O . TYR A 1 110 ? 4.071 -15.043 4.740 1.00 46.88 110 TYR A O 1
ATOM 846 N N . LYS A 1 111 ? 3.917 -12.884 4.113 1.00 50.31 111 LYS A N 1
ATOM 847 C CA . LYS A 1 111 ? 4.955 -12.874 3.040 1.00 50.31 111 LYS A CA 1
ATOM 848 C C . LYS A 1 111 ? 4.799 -11.646 2.128 1.00 50.31 111 LYS A C 1
ATOM 850 O O . LYS A 1 111 ? 3.686 -11.194 1.869 1.00 50.31 111 LYS A O 1
ATOM 855 N N . CYS A 1 112 ? 5.902 -11.180 1.541 1.00 47.97 112 CYS A N 1
ATOM 856 C CA . CYS A 1 112 ? 5.846 -10.336 0.344 1.00 47.97 112 CYS A CA 1
ATOM 857 C C . CYS A 1 112 ? 5.511 -11.188 -0.886 1.00 47.97 112 CYS A C 1
ATOM 859 O O . CYS A 1 112 ? 6.119 -12.242 -1.083 1.00 47.97 112 CYS A O 1
ATOM 861 N N . ILE A 1 113 ? 4.576 -10.731 -1.722 1.00 47.12 113 ILE A N 1
ATOM 862 C CA . ILE A 1 113 ? 4.300 -11.350 -3.020 1.00 47.12 113 ILE A CA 1
ATOM 863 C C . ILE A 1 113 ? 4.937 -10.460 -4.084 1.00 47.12 113 ILE A C 1
ATOM 865 O O . ILE A 1 113 ? 4.530 -9.319 -4.301 1.00 47.12 113 ILE A O 1
ATOM 869 N N . SER A 1 114 ? 5.949 -10.990 -4.770 1.00 44.78 114 SER A N 1
ATOM 870 C CA . SER A 1 114 ? 6.413 -10.380 -6.012 1.00 44.78 114 SER A CA 1
ATOM 871 C C . SER A 1 114 ? 5.370 -10.671 -7.085 1.00 44.78 114 SER A C 1
ATOM 873 O O . SER A 1 114 ? 5.272 -11.800 -7.563 1.00 44.78 114 SER A O 1
ATOM 875 N N . LEU A 1 115 ? 4.558 -9.674 -7.432 1.00 34.91 115 LEU A N 1
ATOM 876 C CA . LEU A 1 115 ? 3.644 -9.771 -8.565 1.00 34.91 115 LEU A CA 1
ATOM 877 C C . LEU A 1 115 ? 4.443 -9.483 -9.839 1.00 34.91 115 LEU A C 1
ATOM 879 O O . LEU A 1 115 ? 4.638 -8.332 -10.222 1.00 34.91 115 LEU A O 1
ATOM 883 N N . SER A 1 116 ? 4.950 -10.541 -10.463 1.00 33.81 116 SER A N 1
ATOM 884 C CA . SER A 1 116 ? 5.472 -10.488 -11.827 1.00 33.81 116 SER A CA 1
ATOM 885 C C . SER A 1 116 ? 4.284 -10.664 -12.780 1.00 33.81 116 SER A C 1
ATOM 887 O O . SER A 1 116 ? 3.744 -11.766 -12.852 1.00 33.81 116 SER A O 1
ATOM 889 N N . PHE A 1 117 ? 3.840 -9.591 -13.442 1.00 37.22 117 PHE A N 1
ATOM 890 C CA . PHE A 1 117 ? 2.896 -9.661 -14.568 1.00 37.22 117 PHE A CA 1
ATOM 891 C C . PHE A 1 117 ? 3.663 -9.708 -15.878 1.00 37.22 117 PHE A C 1
ATOM 893 O O . PHE A 1 117 ? 4.359 -8.701 -16.133 1.00 37.22 117 PHE A O 1
#

InterPro domains:
  IPR000743 Glycoside hydrolase, family 28 [PF00295] (17-106)
  IPR011050 Pectin lyase fold/virulence factor [SSF51126] (5-107)
  IPR012334 Pectin lyase fold [G3DSA:2.160.20.10] (3-116)

Sequence (117 aa):
MQWQDIEAFRTAWKKACESSGSVNLLIPKGTYLIGHIQFTGPCNNGYLKATTDLSKYGFSAGWVEFGWVEGLTLTGGGTLDGQGAKAWPYNDCPTDSNCKLLPTVCFVTYKCISLSF

Foldseek 3Di:
DDQPVQVVVVVLLLVCLQDPDDDDDDDDPDDHDYFFDENEDPSDDDDDDDDPPPVPDDLDRARYEYYHYPPDDDDDDDDDCQVCVVCVVQDPVVPDVNGRDGHWYYYHPPGTDRPDD

Radius of gyration: 15.88 Å; chains: 1; bounding box: 39×28×40 Å